Protein AF-A0A229VZN8-F1 (afdb_monomer)

Nearest PDB structures (foldseek):
  3pfi-assembly1_A  TM=5.148E-01  e=1.195E-01  Campylobacter jejuni subsp. jejuni NCTC 11168 = ATCC 700819
  8umv-assembly1_D  TM=4.972E-01  e=9.445E-02  Homo sapiens
  8dqx-assembly1_C  TM=5.172E-01  e=2.285E-01  Saccharomyces cerevisiae
  3glf-assembly2_G  TM=5.726E-01  e=8.353E-01  Escherichia coli K-12
  1jqj-assembly2_D  TM=4.338E-01  e=2.274E+00  Escherichia coli

Solvent-accessible surface area (backbone atoms only — not comparable to full-atom values): 6858 Å² total; per-residue (Å²): 130,93,65,73,41,54,68,65,60,37,43,46,68,52,39,51,68,32,44,79,72,77,39,40,60,33,70,66,24,44,54,52,50,37,66,74,22,69,23,37,70,69,40,46,54,48,54,46,52,33,18,58,76,48,41,89,53,81,52,28,44,42,66,15,41,65,61,13,48,61,54,50,50,47,52,52,68,75,44,76,46,75,83,68,47,83,80,55,60,76,70,55,55,55,51,50,49,52,56,64,75,61,54,103,78,73,57,74,73,55,54,60,56,55,70,72,67,76,121

Organism: NCBI:txid1984871

Foldseek 3Di:
DQDFADLVVLLCLQAVVQVVVVAGADPLLSVVQSVQCRRPSVSSVQLSVLLVVQAPDGNRYNVSSVRSVVVSVVCVVVPPPPPPCVPDDPVVVVLVVLVVVVPDDDDPVVSSVVVVPPD

pLDDT: mean 74.86, std 21.96, range [38.03, 98.38]

Secondary structure (DSSP, 8-state):
---PPPHHHHHHHHHHHHHHTT--B-HHHHHHHHHHHTT-HHHHHHHHHHHHHH--SSSBPHHHHHHHHHHHHHHHHH---HHHHTTS-HHHHHHHHHHHHH-SS--HHHHHHHHTT--

Structure (mmCIF, N/CA/C/O backbone):
data_AF-A0A229VZN8-F1
#
_entry.id   AF-A0A229VZN8-F1
#
loop_
_atom_site.group_PDB
_atom_site.id
_atom_site.type_symbol
_atom_site.label_atom_id
_atom_site.label_alt_id
_atom_site.label_comp_id
_atom_site.label_asym_id
_atom_site.label_entity_id
_atom_site.label_seq_id
_atom_site.pdbx_PDB_ins_code
_atom_site.Cartn_x
_atom_site.Cartn_y
_atom_site.Cartn_z
_atom_site.occupancy
_atom_site.B_iso_or_equiv
_atom_site.auth_seq_id
_atom_site.auth_comp_id
_atom_site.auth_asym_id
_atom_site.auth_atom_id
_atom_site.pdbx_PDB_model_num
ATOM 1 N N . MET A 1 1 ? 17.315 5.906 -12.792 1.00 39.94 1 MET A N 1
ATOM 2 C CA . MET A 1 1 ? 16.453 4.709 -12.844 1.00 39.94 1 MET A CA 1
ATOM 3 C C . MET A 1 1 ? 16.047 4.436 -11.406 1.00 39.94 1 MET A C 1
ATOM 5 O O . MET A 1 1 ? 16.923 4.092 -10.630 1.00 39.94 1 MET A O 1
ATOM 9 N N . ILE A 1 2 ? 14.808 4.732 -10.999 1.00 45.69 2 ILE A N 1
ATOM 10 C CA . ILE A 1 2 ? 14.359 4.335 -9.653 1.00 45.69 2 ILE A CA 1
ATOM 11 C C . ILE A 1 2 ? 13.991 2.857 -9.784 1.00 45.69 2 ILE A C 1
ATOM 13 O O . ILE A 1 2 ? 12.982 2.534 -10.408 1.00 45.69 2 ILE A O 1
ATOM 17 N N . GLY A 1 3 ? 14.915 1.991 -9.367 1.00 59.72 3 GLY A N 1
ATOM 18 C CA . GLY A 1 3 ? 14.763 0.538 -9.396 1.00 59.72 3 GLY A CA 1
ATOM 19 C C . GLY A 1 3 ? 13.840 0.034 -8.287 1.00 59.72 3 GLY A C 1
ATOM 20 O O . GLY A 1 3 ? 13.149 0.819 -7.636 1.00 59.72 3 GLY A O 1
ATOM 21 N N . ARG A 1 4 ? 13.839 -1.287 -8.082 1.00 70.81 4 ARG A N 1
ATOM 22 C CA . ARG A 1 4 ? 13.185 -1.931 -6.938 1.00 70.81 4 ARG A CA 1
ATOM 23 C C . ARG A 1 4 ? 13.677 -1.282 -5.639 1.00 70.81 4 ARG A C 1
ATOM 25 O O . ARG A 1 4 ? 14.882 -1.196 -5.419 1.00 70.81 4 ARG A O 1
ATOM 32 N N . LEU A 1 5 ? 12.738 -0.828 -4.822 1.00 77.25 5 LEU A N 1
ATOM 33 C CA . LEU A 1 5 ? 12.987 -0.311 -3.485 1.00 77.25 5 LEU A CA 1
ATOM 34 C C . LEU A 1 5 ? 13.238 -1.472 -2.515 1.00 77.25 5 LEU A C 1
ATOM 36 O O . LEU A 1 5 ? 12.677 -2.559 -2.684 1.00 77.25 5 LEU A O 1
ATOM 40 N N . ASP A 1 6 ? 14.094 -1.235 -1.526 1.00 86.44 6 ASP A N 1
ATOM 41 C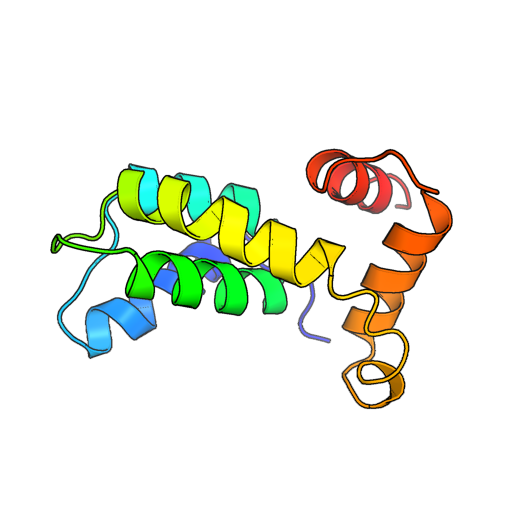 CA . ASP A 1 6 ? 14.207 -2.116 -0.367 1.00 86.44 6 ASP A CA 1
ATOM 42 C C . ASP A 1 6 ? 12.978 -1.975 0.544 1.00 86.44 6 ASP A C 1
ATOM 44 O O . ASP A 1 6 ? 12.159 -1.066 0.390 1.00 86.44 6 ASP A O 1
ATOM 48 N N . ASP A 1 7 ? 12.828 -2.910 1.477 1.00 88.75 7 ASP A N 1
ATOM 49 C CA . ASP A 1 7 ? 11.641 -2.995 2.328 1.00 88.75 7 ASP A CA 1
ATOM 50 C C . ASP A 1 7 ? 11.451 -1.736 3.194 1.00 88.75 7 ASP A C 1
ATOM 52 O O . ASP A 1 7 ? 10.316 -1.348 3.467 1.00 88.75 7 ASP A O 1
ATOM 56 N N . GLU A 1 8 ? 12.540 -1.058 3.570 1.00 91.62 8 GLU A N 1
ATOM 57 C CA . GLU A 1 8 ? 12.505 0.198 4.330 1.00 91.62 8 GLU A CA 1
ATOM 58 C C . GLU A 1 8 ? 11.960 1.351 3.476 1.00 91.62 8 GLU A C 1
ATOM 60 O O . GLU A 1 8 ? 11.021 2.038 3.879 1.00 91.62 8 GLU A O 1
ATOM 65 N N . ALA A 1 9 ? 12.464 1.523 2.252 1.00 89.62 9 ALA A N 1
ATOM 66 C CA . ALA A 1 9 ? 11.970 2.535 1.325 1.00 89.62 9 ALA A CA 1
ATOM 67 C C . ALA A 1 9 ? 10.525 2.261 0.875 1.00 89.62 9 ALA A C 1
ATOM 69 O O . ALA A 1 9 ? 9.760 3.195 0.614 1.00 89.62 9 ALA A O 1
ATOM 70 N N . VAL A 1 10 ? 10.126 0.989 0.798 1.00 90.56 10 VAL A N 1
ATOM 71 C CA . VAL A 1 10 ? 8.732 0.599 0.571 1.00 90.56 10 VAL A CA 1
ATOM 72 C C . VAL A 1 10 ? 7.854 0.998 1.749 1.00 90.56 10 VAL A C 1
ATOM 74 O O . VAL A 1 10 ? 6.817 1.629 1.539 1.00 90.56 10 VAL A O 1
ATOM 77 N N . ALA A 1 11 ? 8.268 0.652 2.970 1.00 93.44 11 ALA A N 1
ATOM 78 C CA . ALA A 1 11 ? 7.555 1.000 4.191 1.00 93.44 11 ALA A CA 1
ATOM 79 C C . ALA A 1 11 ? 7.334 2.515 4.279 1.00 93.44 11 ALA A C 1
ATOM 81 O O . ALA A 1 11 ? 6.207 2.974 4.466 1.00 93.44 11 ALA A O 1
ATOM 82 N N . ASP A 1 12 ? 8.387 3.290 4.028 1.00 94.88 12 ASP A N 1
ATOM 83 C CA . ASP A 1 12 ? 8.343 4.748 3.948 1.00 94.88 12 ASP A CA 1
ATOM 84 C C . ASP A 1 12 ? 7.342 5.254 2.904 1.00 94.88 12 ASP A C 1
ATOM 86 O O . ASP A 1 12 ? 6.610 6.213 3.159 1.00 94.88 12 ASP A O 1
ATOM 90 N N . GLY A 1 13 ? 7.290 4.605 1.739 1.00 92.94 13 GLY A N 1
ATOM 91 C CA . GLY A 1 13 ? 6.368 4.941 0.657 1.00 92.94 13 GLY A CA 1
ATOM 92 C C . GLY A 1 13 ? 4.890 4.826 1.043 1.00 92.94 13 GLY A C 1
ATOM 93 O O . GLY A 1 13 ? 4.063 5.544 0.482 1.00 92.94 13 GLY A O 1
ATOM 94 N N . PHE A 1 14 ? 4.557 3.975 2.015 1.00 95.31 14 PHE A N 1
ATOM 95 C CA . PHE A 1 14 ? 3.215 3.886 2.592 1.00 95.31 14 PHE A CA 1
ATOM 96 C C . PHE A 1 14 ? 3.047 4.804 3.804 1.00 95.31 14 PHE A C 1
ATOM 98 O O . PHE A 1 14 ? 2.062 5.535 3.913 1.00 95.31 14 PHE A O 1
ATOM 105 N N . GLN A 1 15 ? 4.011 4.772 4.720 1.00 94.06 15 GLN A N 1
ATOM 106 C CA . GLN A 1 15 ? 3.859 5.332 6.053 1.00 94.06 15 GLN A CA 1
ATOM 107 C C . GLN A 1 15 ? 3.960 6.863 6.068 1.00 94.06 15 GLN A C 1
ATOM 109 O O . GLN A 1 15 ? 3.176 7.517 6.756 1.00 94.06 15 GLN A O 1
ATOM 114 N N . LYS A 1 16 ? 4.872 7.455 5.284 1.00 94.94 16 LYS A N 1
ATOM 115 C CA . LYS A 1 16 ? 5.050 8.917 5.206 1.00 94.94 16 LYS A CA 1
ATOM 116 C C . LYS A 1 16 ? 3.778 9.652 4.759 1.00 94.94 16 LYS A C 1
ATOM 118 O O . LYS A 1 16 ? 3.322 10.506 5.5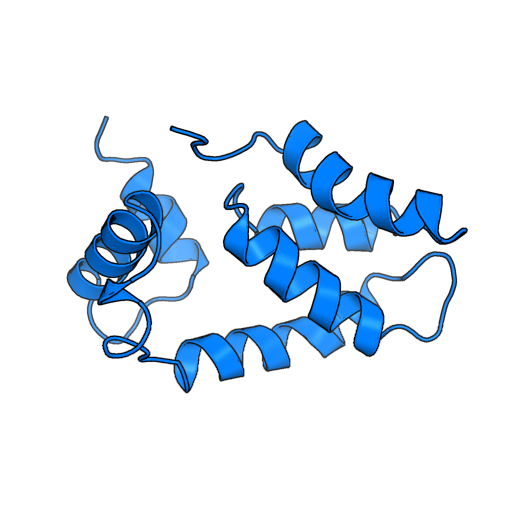19 1.00 94.94 16 LYS A O 1
ATOM 123 N N . PRO A 1 17 ? 3.147 9.318 3.613 1.00 93.12 17 PRO A N 1
ATOM 124 C CA . PRO A 1 17 ? 1.930 10.013 3.193 1.00 93.12 17 PRO A CA 1
ATOM 125 C C . PRO A 1 17 ? 0.750 9.776 4.146 1.00 93.12 17 PRO A C 1
ATOM 127 O O . PRO A 1 17 ? -0.076 10.667 4.324 1.00 93.12 17 PRO A O 1
ATOM 130 N N . ALA A 1 18 ? 0.665 8.610 4.798 1.00 93.38 18 ALA A N 1
ATOM 131 C CA . ALA A 1 18 ? -0.351 8.377 5.824 1.00 93.38 18 ALA A CA 1
ATOM 132 C C . ALA A 1 18 ? -0.134 9.284 7.047 1.00 93.38 18 ALA A C 1
ATOM 134 O O . ALA A 1 18 ? -1.078 9.923 7.514 1.00 93.38 18 ALA A O 1
ATOM 135 N N . HIS A 1 19 ? 1.107 9.401 7.526 1.00 95.69 19 HIS A N 1
ATOM 136 C CA . HIS A 1 19 ? 1.455 10.254 8.663 1.00 95.69 19 HIS A CA 1
ATOM 137 C C . HIS A 1 19 ? 1.229 11.742 8.398 1.00 95.69 19 HIS A C 1
ATOM 139 O O . HIS A 1 19 ? 0.727 12.434 9.283 1.00 95.69 19 HIS A O 1
ATOM 145 N N . GLU A 1 20 ? 1.518 12.229 7.190 1.00 95.69 20 GLU A N 1
ATOM 146 C CA . GLU A 1 20 ? 1.211 13.609 6.779 1.00 95.69 20 GLU A CA 1
ATOM 147 C C . GLU A 1 20 ? -0.287 13.941 6.892 1.00 95.69 20 GLU A C 1
ATOM 149 O O . GLU A 1 20 ? -0.657 15.098 7.091 1.00 95.69 20 GLU A O 1
ATOM 154 N N . LEU A 1 21 ? -1.150 12.924 6.827 1.00 93.31 21 LEU A N 1
ATOM 155 C CA . LEU A 1 21 ? -2.601 13.040 6.974 1.00 93.31 21 LEU A CA 1
ATOM 156 C C . LEU A 1 21 ? -3.108 12.685 8.384 1.00 93.31 21 LEU A C 1
ATOM 158 O O . LEU A 1 21 ? -4.317 12.670 8.607 1.00 93.31 21 LEU A O 1
ATOM 162 N N . GLY A 1 22 ? -2.218 12.401 9.341 1.00 96.00 22 GLY A N 1
ATOM 163 C CA . GLY A 1 22 ? -2.581 12.002 10.707 1.00 96.00 22 GLY A CA 1
ATOM 164 C C . GLY A 1 22 ? -3.015 10.537 10.851 1.00 96.00 22 GLY A C 1
ATOM 165 O O . GLY A 1 22 ? -3.639 10.169 11.848 1.00 96.00 22 GLY A O 1
ATOM 166 N N . TYR A 1 23 ? -2.694 9.699 9.869 1.00 96.88 23 TYR A N 1
ATOM 167 C CA . TYR A 1 23 ? -2.944 8.259 9.882 1.00 96.88 23 TYR A CA 1
ATOM 168 C C . TYR A 1 23 ? -1.641 7.480 10.065 1.00 96.88 23 TYR A C 1
ATOM 170 O O . TYR A 1 23 ? -0.538 8.022 9.993 1.00 96.88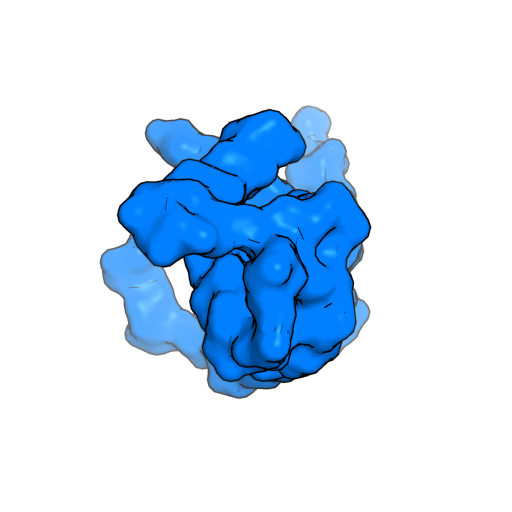 23 TYR A O 1
ATOM 178 N N . ALA A 1 24 ? -1.770 6.185 10.311 1.00 96.81 24 ALA A N 1
ATOM 179 C CA . ALA A 1 24 ? -0.667 5.236 10.331 1.00 96.81 24 ALA A CA 1
ATOM 180 C C . ALA A 1 24 ? -1.148 3.902 9.759 1.00 96.81 24 ALA A C 1
ATOM 182 O O . ALA A 1 24 ? -2.332 3.594 9.881 1.00 96.81 24 ALA A O 1
ATOM 183 N N . PHE A 1 25 ? -0.257 3.090 9.193 1.00 97.06 25 PHE A N 1
ATOM 184 C CA . PHE A 1 25 ? -0.507 1.653 9.068 1.00 97.06 25 PHE A CA 1
ATOM 185 C C . PHE A 1 25 ? -0.047 0.956 10.345 1.00 97.06 25 PHE A C 1
ATOM 187 O O . PHE A 1 25 ? 0.937 1.378 10.961 1.00 97.06 25 PHE A O 1
ATOM 194 N N . ASP A 1 26 ? -0.763 -0.088 10.760 1.00 96.81 26 ASP A N 1
ATOM 195 C CA . ASP A 1 26 ? -0.209 -1.001 11.755 1.00 96.81 26 ASP A CA 1
ATOM 196 C C . ASP A 1 26 ? 0.914 -1.858 11.147 1.00 96.81 26 ASP A C 1
ATOM 198 O O . ASP A 1 26 ? 1.133 -1.894 9.931 1.00 96.81 26 ASP A O 1
ATOM 202 N N . GLN A 1 27 ? 1.658 -2.542 12.016 1.00 96.62 27 GLN A N 1
ATOM 203 C CA . GLN A 1 27 ? 2.824 -3.309 11.596 1.00 96.62 27 GLN A CA 1
ATOM 204 C C . GLN A 1 27 ? 2.458 -4.468 10.655 1.00 96.62 27 GLN A C 1
ATOM 206 O O . GLN A 1 27 ? 3.219 -4.767 9.736 1.00 96.62 27 GLN A O 1
ATOM 211 N N . GLU A 1 28 ? 1.308 -5.113 10.862 1.00 97.81 28 GLU A N 1
ATOM 212 C CA . GLU A 1 28 ? 0.878 -6.262 10.059 1.00 97.81 28 GLU A CA 1
ATOM 213 C C . GLU A 1 28 ? 0.440 -5.819 8.654 1.00 97.81 28 GLU A C 1
ATOM 215 O O . GLU A 1 28 ? 0.828 -6.427 7.653 1.00 97.81 28 GLU A O 1
ATOM 220 N N . ALA A 1 29 ? -0.297 -4.711 8.562 1.00 97.69 29 ALA A N 1
ATOM 221 C CA . ALA A 1 29 ? -0.667 -4.061 7.317 1.00 97.69 29 ALA A CA 1
ATOM 222 C C . ALA A 1 29 ? 0.573 -3.638 6.530 1.00 97.69 29 ALA A C 1
ATOM 224 O O . ALA A 1 29 ? 0.673 -3.934 5.339 1.00 97.69 29 ALA A O 1
ATOM 225 N N . LEU A 1 30 ? 1.533 -2.992 7.196 1.00 97.06 30 LEU A N 1
ATOM 226 C CA . LEU A 1 30 ? 2.758 -2.517 6.563 1.00 97.06 30 LEU A CA 1
ATOM 227 C C . LEU A 1 30 ? 3.598 -3.679 6.020 1.00 97.06 30 LEU A C 1
ATOM 229 O O . LEU A 1 30 ? 3.994 -3.653 4.856 1.00 97.06 30 LEU A O 1
ATOM 233 N N . SER A 1 31 ? 3.794 -4.738 6.811 1.00 96.44 31 SER A N 1
ATOM 234 C CA . SER A 1 31 ? 4.480 -5.955 6.361 1.00 96.44 31 SER A CA 1
ATOM 235 C C . SER A 1 31 ? 3.790 -6.585 5.150 1.00 96.44 31 SER A C 1
ATOM 237 O O . SER A 1 31 ? 4.452 -6.913 4.164 1.00 96.44 31 SER A O 1
ATOM 239 N N . ARG A 1 32 ? 2.455 -6.681 5.161 1.00 97.12 32 ARG A N 1
ATOM 240 C CA . ARG A 1 32 ? 1.706 -7.231 4.026 1.00 97.12 32 ARG A CA 1
ATOM 241 C C . ARG A 1 32 ? 1.829 -6.369 2.767 1.00 97.12 32 ARG A C 1
ATOM 243 O O . ARG A 1 32 ? 1.955 -6.895 1.662 1.00 97.12 32 ARG A O 1
ATOM 250 N N . LEU A 1 33 ? 1.794 -5.049 2.918 1.00 95.44 33 LEU A N 1
ATOM 251 C CA . LEU A 1 33 ? 1.952 -4.098 1.819 1.00 95.44 33 LEU A CA 1
ATOM 252 C C . LEU A 1 33 ? 3.354 -4.156 1.199 1.00 95.44 33 LEU A C 1
ATOM 254 O O . LEU A 1 33 ? 3.485 -4.074 -0.027 1.00 95.44 33 LEU A O 1
ATOM 258 N N . ILE A 1 34 ? 4.391 -4.368 2.015 1.00 92.69 34 ILE A N 1
ATOM 259 C CA . ILE A 1 34 ? 5.759 -4.587 1.536 1.00 92.69 34 ILE A CA 1
ATOM 260 C C . ILE A 1 34 ? 5.815 -5.820 0.630 1.00 92.69 34 ILE A C 1
ATOM 262 O O . ILE A 1 34 ? 6.226 -5.708 -0.528 1.00 92.69 34 ILE A O 1
ATOM 266 N N . GLU A 1 35 ? 5.304 -6.960 1.103 1.00 88.94 35 GLU A N 1
ATOM 267 C CA . GLU A 1 35 ? 5.250 -8.205 0.326 1.00 88.94 35 GLU A CA 1
ATOM 268 C C . GLU A 1 35 ? 4.502 -8.038 -1.003 1.00 88.94 35 GLU A C 1
ATOM 270 O O . GLU A 1 35 ? 4.979 -8.470 -2.054 1.00 88.94 35 GLU A O 1
ATOM 275 N N . LEU A 1 36 ? 3.323 -7.409 -0.961 1.00 85.69 36 LEU A N 1
ATOM 276 C CA . LEU A 1 36 ? 2.472 -7.207 -2.134 1.00 85.69 36 LEU A CA 1
ATOM 277 C C . LEU A 1 36 ? 3.108 -6.274 -3.163 1.00 85.69 36 LEU A C 1
ATOM 279 O O . LEU A 1 36 ? 2.918 -6.460 -4.367 1.00 85.69 36 LEU A O 1
ATOM 283 N N . SER A 1 37 ? 3.861 -5.277 -2.698 1.00 84.44 37 SER A N 1
ATOM 284 C CA . SER A 1 37 ? 4.509 -4.311 -3.578 1.00 84.44 37 SER A CA 1
ATOM 285 C C . SER A 1 37 ? 5.793 -4.830 -4.223 1.00 84.44 37 SER A C 1
ATOM 287 O O . SER A 1 37 ? 6.161 -4.361 -5.303 1.00 84.44 37 SER A O 1
ATOM 289 N N . ASN A 1 38 ? 6.480 -5.778 -3.575 1.00 80.31 38 ASN A N 1
ATOM 290 C CA . ASN A 1 38 ? 7.759 -6.348 -4.007 1.00 80.31 38 ASN A CA 1
ATOM 291 C C . ASN A 1 38 ? 8.803 -5.278 -4.411 1.00 80.31 38 ASN A C 1
ATOM 293 O O . ASN A 1 38 ? 9.625 -5.495 -5.304 1.00 80.31 38 ASN A O 1
ATOM 297 N N . GLY A 1 39 ? 8.736 -4.096 -3.788 1.00 75.19 39 GLY A N 1
ATOM 298 C CA . GLY A 1 39 ? 9.637 -2.977 -4.060 1.00 75.19 39 GLY A CA 1
ATOM 299 C C . GLY A 1 39 ? 9.308 -2.129 -5.290 1.00 75.19 39 GLY A C 1
ATOM 300 O O . GLY A 1 39 ? 10.075 -1.224 -5.610 1.00 75.19 39 GLY A O 1
ATOM 301 N N . TYR A 1 40 ? 8.205 -2.366 -6.004 1.00 75.94 40 TYR A N 1
ATOM 302 C CA . TYR A 1 40 ? 7.871 -1.569 -7.189 1.00 75.94 40 TYR A CA 1
ATOM 303 C C . TYR A 1 40 ? 7.009 -0.350 -6.831 1.00 75.94 40 TYR A C 1
ATOM 305 O O . TYR A 1 40 ? 5.879 -0.528 -6.368 1.00 75.94 40 TYR A O 1
ATOM 313 N N . PRO A 1 41 ? 7.450 0.889 -7.142 1.00 79.56 41 PRO A N 1
ATOM 314 C CA . PRO A 1 41 ? 6.708 2.110 -6.804 1.00 79.56 41 PRO A CA 1
ATOM 315 C C . PRO A 1 41 ? 5.256 2.137 -7.293 1.00 79.56 41 PRO A C 1
ATOM 317 O O . PRO A 1 41 ? 4.378 2.673 -6.623 1.00 79.56 41 PRO A O 1
ATOM 320 N N . TYR A 1 42 ? 4.987 1.523 -8.446 1.00 77.75 42 TYR A N 1
ATOM 321 C CA . TYR A 1 42 ? 3.632 1.398 -8.976 1.00 77.75 42 TYR A CA 1
ATOM 322 C C . TYR A 1 42 ? 2.709 0.595 -8.043 1.00 77.75 42 TYR A C 1
ATOM 324 O O . TYR A 1 42 ? 1.588 1.023 -7.770 1.00 77.75 42 TYR A O 1
ATOM 332 N N . PHE A 1 43 ? 3.183 -0.531 -7.503 1.00 83.25 43 PHE A N 1
ATOM 333 C CA . PHE A 1 43 ? 2.391 -1.331 -6.572 1.00 83.25 43 PHE A CA 1
ATOM 334 C C . PHE A 1 43 ? 2.232 -0.665 -5.215 1.00 83.25 43 PHE A C 1
ATOM 336 O O . PHE A 1 43 ? 1.165 -0.783 -4.621 1.00 83.25 43 PHE A O 1
ATOM 343 N N . ILE A 1 44 ? 3.233 0.090 -4.762 1.00 87.12 44 ILE A N 1
ATOM 344 C CA . ILE A 1 44 ? 3.111 0.902 -3.546 1.00 87.12 44 ILE A CA 1
ATOM 345 C C . ILE A 1 44 ? 1.923 1.860 -3.677 1.00 87.12 44 ILE A C 1
ATOM 347 O O . ILE A 1 44 ? 1.045 1.898 -2.819 1.00 87.12 44 ILE A O 1
ATOM 351 N N . GLN A 1 45 ? 1.822 2.569 -4.802 1.00 85.75 45 GLN A N 1
ATOM 352 C CA . GLN A 1 45 ? 0.705 3.484 -5.041 1.00 85.75 45 GLN A CA 1
ATOM 353 C C . GLN A 1 45 ? -0.642 2.755 -5.146 1.00 85.75 45 GLN A C 1
ATOM 355 O O . GLN A 1 45 ? -1.620 3.182 -4.529 1.00 85.75 45 GLN A O 1
ATOM 360 N N . ALA A 1 46 ? -0.703 1.661 -5.910 1.00 88.19 46 ALA A N 1
ATOM 361 C CA . ALA A 1 46 ? -1.945 0.926 -6.143 1.00 88.19 46 ALA A CA 1
ATOM 362 C C . ALA A 1 46 ? -2.489 0.288 -4.854 1.00 88.19 46 ALA A C 1
ATOM 364 O O . ALA A 1 46 ? -3.630 0.549 -4.465 1.00 88.19 46 ALA A O 1
ATOM 365 N N . TYR A 1 47 ? -1.659 -0.488 -4.149 1.00 94.31 47 TYR A N 1
ATOM 366 C CA . TYR A 1 47 ? -2.060 -1.125 -2.896 1.00 94.31 47 TYR A CA 1
ATOM 367 C C . TYR A 1 47 ? -2.282 -0.112 -1.775 1.00 94.31 47 TYR A C 1
ATOM 369 O O . TYR A 1 47 ? -3.213 -0.295 -0.993 1.00 94.31 47 TYR A O 1
ATOM 377 N N . GLY A 1 48 ? -1.511 0.978 -1.720 1.00 95.31 48 GLY A N 1
ATOM 378 C CA . GLY A 1 48 ? -1.697 2.031 -0.720 1.00 95.31 48 GLY A CA 1
ATOM 379 C C . GLY A 1 48 ? -3.065 2.694 -0.858 1.00 95.31 48 GLY A C 1
ATOM 380 O O . GLY A 1 48 ? -3.823 2.765 0.108 1.00 95.31 48 GLY A O 1
ATOM 381 N N . LYS A 1 49 ? -3.437 3.086 -2.083 1.00 94.25 49 LYS A N 1
ATOM 382 C CA . LYS A 1 49 ? -4.750 3.675 -2.382 1.00 94.25 49 LYS A CA 1
ATOM 383 C C . LYS A 1 49 ? -5.900 2.708 -2.097 1.00 94.25 49 LYS A C 1
ATOM 385 O O . LYS A 1 49 ? -6.887 3.102 -1.482 1.00 94.25 49 LYS A O 1
ATOM 390 N N . ALA A 1 50 ? -5.799 1.461 -2.557 1.00 96.06 50 ALA A N 1
ATOM 391 C CA . ALA A 1 50 ? -6.856 0.472 -2.354 1.00 96.06 50 ALA A CA 1
ATOM 392 C C . ALA A 1 50 ? -7.063 0.161 -0.865 1.00 96.06 50 ALA A C 1
ATOM 394 O O . ALA A 1 50 ? -8.200 0.096 -0.404 1.00 96.06 50 ALA A O 1
ATOM 395 N N . THR A 1 51 ? -5.969 0.045 -0.110 1.00 97.81 51 THR A N 1
ATOM 396 C CA . THR A 1 51 ? -6.003 -0.171 1.340 1.00 97.81 51 THR A CA 1
ATOM 397 C C . THR A 1 51 ? -6.608 1.025 2.065 1.00 97.81 51 THR A C 1
ATOM 399 O O . THR A 1 51 ? -7.499 0.844 2.889 1.00 97.81 51 THR A O 1
ATOM 402 N N . TRP A 1 52 ? -6.186 2.247 1.729 1.00 96.38 52 TRP A N 1
ATOM 403 C CA . TRP A 1 52 ? -6.754 3.475 2.289 1.00 96.38 52 TRP A CA 1
ATOM 404 C C . TRP A 1 52 ? -8.270 3.543 2.081 1.00 96.38 52 TRP A C 1
ATOM 406 O O . TRP A 1 52 ? -9.025 3.733 3.031 1.00 96.38 52 TRP A O 1
ATOM 416 N N . ASN A 1 53 ? -8.729 3.308 0.851 1.00 96.44 53 ASN A N 1
ATOM 417 C CA . ASN A 1 53 ? -10.152 3.333 0.508 1.00 96.44 53 ASN A CA 1
ATOM 418 C C . ASN A 1 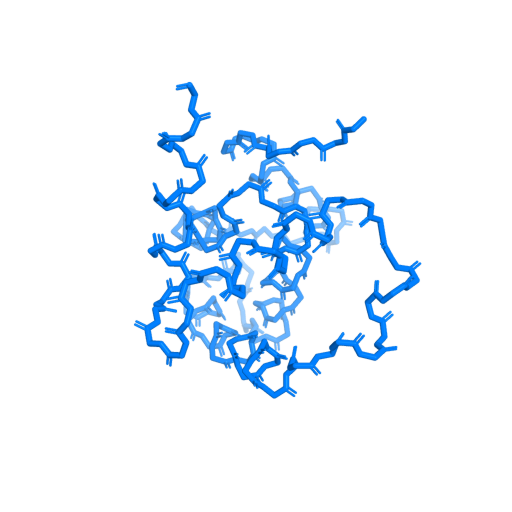53 ? -10.971 2.254 1.228 1.00 96.44 53 ASN A C 1
ATOM 420 O O . ASN A 1 53 ? -12.173 2.421 1.412 1.00 96.44 53 ASN A O 1
ATOM 424 N N . ALA A 1 54 ? -10.336 1.141 1.593 1.00 97.00 54 ALA A N 1
ATOM 425 C CA . ALA A 1 54 ? -10.967 0.037 2.299 1.00 97.00 54 ALA A CA 1
ATOM 426 C C . ALA A 1 54 ? -10.844 0.148 3.826 1.00 97.00 54 ALA A C 1
ATOM 428 O O . ALA A 1 54 ? -11.363 -0.726 4.524 1.00 97.00 54 ALA A O 1
ATOM 429 N N . SER A 1 55 ? -10.138 1.156 4.342 1.00 96.88 55 SER A N 1
ATOM 430 C CA . SER A 1 55 ? -9.884 1.322 5.771 1.00 96.88 55 SER A CA 1
ATOM 431 C C . SER A 1 55 ? -11.097 1.878 6.518 1.00 96.88 55 SER A C 1
ATOM 433 O O . SER A 1 55 ? -11.828 2.731 6.023 1.00 96.88 55 SER A O 1
ATOM 435 N N . ASP A 1 56 ? -11.303 1.370 7.728 1.00 95.62 56 ASP A N 1
ATOM 436 C CA . ASP A 1 56 ? -12.327 1.790 8.690 1.00 95.62 56 ASP A CA 1
ATOM 437 C C . ASP A 1 56 ? -11.725 2.080 10.076 1.00 95.62 56 ASP A C 1
ATOM 439 O O . ASP A 1 56 ? -12.445 2.345 11.039 1.00 95.62 56 ASP A O 1
ATOM 443 N N . SER A 1 57 ? -10.394 2.055 10.176 1.00 95.81 57 SER A N 1
ATOM 444 C CA . SER A 1 57 ? -9.639 2.217 11.412 1.00 95.81 57 SER A CA 1
ATOM 445 C C . SER A 1 57 ? -8.423 3.123 11.218 1.00 95.81 57 SER A C 1
ATOM 447 O O . SER A 1 57 ? -7.879 3.252 10.120 1.00 95.81 57 SER A O 1
ATOM 449 N N . ASN A 1 58 ? -7.972 3.727 12.318 1.00 94.94 58 ASN A N 1
ATOM 450 C CA . ASN A 1 58 ? -6.672 4.381 12.429 1.00 94.94 58 ASN A CA 1
ATOM 451 C C . ASN A 1 58 ? -6.013 3.908 13.744 1.00 94.94 58 ASN A C 1
ATOM 453 O O . ASN A 1 58 ? -6.565 4.207 14.806 1.00 94.94 58 ASN A O 1
ATOM 457 N N . PRO A 1 59 ? -4.888 3.168 13.717 1.00 97.38 59 PRO A N 1
ATOM 458 C CA . PRO A 1 59 ? -4.118 2.766 12.535 1.00 97.38 59 PRO A CA 1
ATOM 459 C C . PRO A 1 59 ? -4.901 1.900 11.536 1.00 97.38 59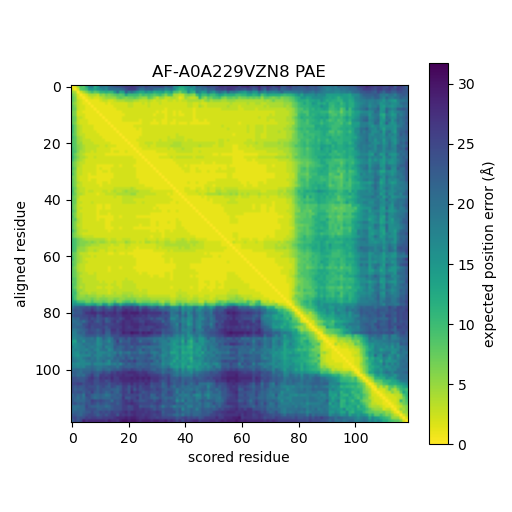 PRO A C 1
ATOM 461 O O . PRO A 1 59 ? -5.831 1.181 11.907 1.00 97.38 59 PRO A O 1
ATOM 464 N N . ILE A 1 60 ? -4.536 1.998 10.260 1.00 98.25 60 ILE A N 1
ATOM 465 C CA . ILE A 1 60 ? -5.080 1.202 9.161 1.00 98.25 60 ILE A CA 1
ATOM 466 C C . ILE A 1 60 ? -4.593 -0.235 9.335 1.00 98.25 60 ILE A C 1
ATOM 468 O O . ILE A 1 60 ? -3.388 -0.493 9.290 1.00 98.25 60 ILE A O 1
ATOM 472 N N . ALA A 1 61 ? -5.543 -1.148 9.536 1.00 98.12 61 ALA A N 1
ATOM 473 C CA . ALA A 1 61 ? -5.256 -2.534 9.867 1.00 98.12 61 ALA A CA 1
ATOM 474 C C . ALA A 1 61 ? -5.073 -3.438 8.643 1.00 98.12 61 ALA A C 1
ATOM 476 O O . ALA A 1 61 ? -5.525 -3.128 7.534 1.00 98.12 61 ALA A O 1
ATOM 477 N N . VAL A 1 62 ? -4.475 -4.613 8.857 1.00 98.25 62 VAL A N 1
ATOM 478 C CA . VAL A 1 62 ? -4.254 -5.621 7.803 1.00 98.25 62 VAL A CA 1
ATOM 479 C C . VAL A 1 62 ? -5.545 -6.014 7.074 1.00 98.25 62 VAL A C 1
ATOM 481 O O . VAL A 1 62 ? -5.523 -6.336 5.887 1.00 98.25 62 VAL A O 1
ATOM 484 N N . ASP A 1 63 ? -6.697 -5.956 7.742 1.00 98.38 63 ASP A N 1
ATOM 485 C CA . ASP A 1 63 ? -7.976 -6.301 7.125 1.00 98.38 63 ASP A CA 1
ATOM 486 C C . ASP A 1 63 ? -8.370 -5.318 6.016 1.00 98.38 63 ASP A C 1
ATOM 488 O O . ASP A 1 63 ? -8.960 -5.733 5.018 1.00 98.38 63 ASP A O 1
ATOM 492 N N . ALA A 1 64 ? -7.966 -4.047 6.113 1.00 98.25 64 ALA A N 1
ATOM 493 C CA . ALA A 1 64 ? -8.106 -3.095 5.015 1.00 98.25 64 ALA A CA 1
ATOM 494 C C . ALA A 1 64 ? -7.241 -3.503 3.809 1.00 98.25 64 ALA A C 1
ATOM 496 O O . ALA A 1 64 ? -7.695 -3.412 2.668 1.00 98.25 64 ALA A O 1
ATOM 497 N N . VAL A 1 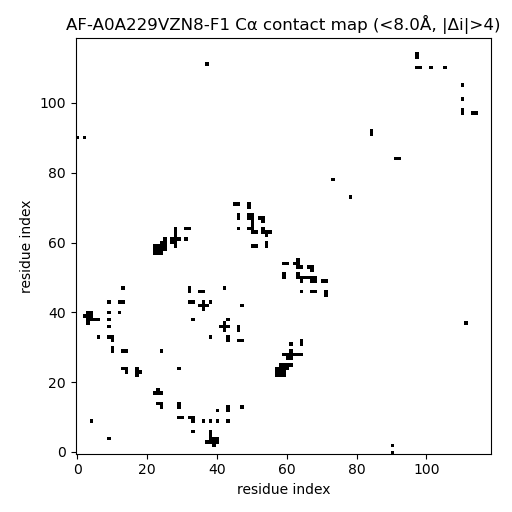65 ? -6.035 -4.035 4.051 1.00 98.00 65 VAL A N 1
ATOM 498 C CA . VAL A 1 65 ? -5.146 -4.548 2.990 1.00 98.00 65 VAL A CA 1
ATOM 499 C C . VAL A 1 65 ? -5.787 -5.752 2.305 1.00 98.00 65 VAL A C 1
ATOM 501 O O . VAL A 1 65 ? -5.860 -5.800 1.078 1.00 98.00 65 VAL A O 1
ATOM 504 N N . LYS A 1 66 ? -6.333 -6.696 3.084 1.00 97.56 66 LYS A N 1
ATOM 505 C CA . LYS A 1 66 ? -7.036 -7.883 2.564 1.00 97.56 66 LYS A CA 1
ATOM 506 C C . LYS A 1 66 ? -8.266 -7.509 1.733 1.00 97.56 66 LYS A C 1
ATOM 508 O O . LYS A 1 66 ? -8.545 -8.170 0.738 1.00 97.56 66 LYS A O 1
ATOM 513 N N . ARG A 1 67 ? -8.995 -6.454 2.117 1.00 98.06 67 ARG A N 1
ATOM 514 C CA . ARG A 1 67 ? -10.137 -5.925 1.348 1.00 98.06 67 ARG A CA 1
ATOM 515 C C . ARG A 1 67 ? -9.702 -5.197 0.071 1.00 98.06 67 ARG A C 1
ATOM 517 O O . ARG A 1 67 ? -10.389 -5.302 -0.942 1.00 98.06 67 ARG A O 1
ATOM 524 N N . GLY A 1 68 ? -8.581 -4.477 0.108 1.00 96.06 68 GLY A N 1
ATOM 525 C CA . GLY A 1 68 ? -8.044 -3.735 -1.036 1.00 96.06 68 GLY A CA 1
ATOM 526 C C . GLY A 1 68 ? -7.332 -4.612 -2.073 1.00 96.06 68 GLY A C 1
ATOM 527 O O . GLY A 1 68 ? -7.385 -4.316 -3.265 1.00 96.06 68 GLY A O 1
ATOM 528 N N . GLU A 1 69 ? -6.697 -5.709 -1.654 1.00 93.25 69 GLU A N 1
ATOM 529 C CA . GLU A 1 69 ? -5.913 -6.588 -2.533 1.00 93.25 69 GLU A CA 1
ATOM 530 C C . GLU A 1 69 ? -6.712 -7.111 -3.750 1.00 93.25 69 GLU A C 1
ATOM 532 O O . GLU A 1 69 ? -6.211 -6.981 -4.870 1.00 93.25 69 GLU A O 1
ATOM 537 N N . PRO A 1 70 ? -7.951 -7.629 -3.609 1.00 91.38 70 PRO A N 1
ATOM 538 C CA . PRO A 1 70 ? -8.764 -8.052 -4.749 1.00 91.38 70 PRO A CA 1
ATOM 539 C C . PRO A 1 70 ? -9.074 -6.928 -5.741 1.00 91.38 70 PRO A C 1
ATOM 541 O O . PRO A 1 70 ? -9.190 -7.201 -6.932 1.00 91.38 70 PRO A O 1
ATOM 544 N N . VAL A 1 71 ? -9.185 -5.676 -5.279 1.00 89.50 71 VAL A N 1
ATOM 545 C CA . VAL A 1 71 ? -9.431 -4.514 -6.150 1.00 89.50 71 VAL A CA 1
ATOM 546 C C . VAL A 1 71 ? -8.222 -4.272 -7.042 1.00 89.50 71 VAL A C 1
ATOM 548 O O . VAL A 1 71 ? -8.368 -4.181 -8.255 1.00 89.50 71 VAL A O 1
ATOM 551 N N . VAL A 1 72 ? -7.021 -4.249 -6.457 1.00 86.12 72 VAL A N 1
ATOM 552 C CA . VAL A 1 72 ? -5.777 -4.084 -7.223 1.00 86.12 72 VAL A CA 1
ATOM 553 C C . VAL A 1 72 ? -5.572 -5.261 -8.170 1.00 86.12 72 VAL A C 1
ATOM 555 O O . VAL A 1 72 ? -5.251 -5.051 -9.333 1.00 86.12 72 VAL A O 1
ATOM 558 N N . ARG A 1 73 ? -5.804 -6.500 -7.719 1.00 83.44 73 ARG A N 1
ATOM 559 C CA . ARG A 1 73 ? -5.717 -7.686 -8.588 1.00 83.44 73 ARG A CA 1
ATOM 560 C C . ARG A 1 73 ? -6.685 -7.594 -9.762 1.00 83.44 73 ARG A C 1
ATOM 562 O O . ARG A 1 73 ? -6.256 -7.758 -10.893 1.00 83.44 73 ARG A O 1
ATOM 569 N N . ALA A 1 74 ? -7.942 -7.236 -9.517 1.00 81.00 74 ALA A N 1
ATOM 570 C CA . ALA A 1 74 ? -8.919 -7.044 -10.579 1.00 81.00 74 ALA A CA 1
ATOM 571 C C . ALA A 1 74 ? -8.528 -5.901 -11.528 1.00 81.00 74 ALA A C 1
ATOM 573 O O . ALA A 1 74 ? -8.719 -6.035 -12.728 1.00 81.00 74 ALA A O 1
ATOM 574 N N . GLU A 1 75 ? -7.956 -4.799 -11.035 1.00 74.50 75 GLU A N 1
ATOM 575 C CA . GLU A 1 75 ? -7.433 -3.722 -11.885 1.00 74.50 75 GLU A CA 1
ATOM 576 C C . GLU A 1 75 ? -6.247 -4.178 -12.744 1.00 74.50 75 GLU A C 1
ATOM 578 O O . GLU A 1 75 ? -6.126 -3.731 -13.882 1.00 74.50 75 GLU A O 1
ATOM 583 N N . LEU A 1 76 ? -5.397 -5.073 -12.237 1.00 70.19 76 LEU A N 1
ATOM 584 C CA . LEU A 1 76 ? -4.298 -5.677 -12.996 1.00 70.19 76 LEU A CA 1
ATOM 585 C C . LEU A 1 76 ? -4.810 -6.699 -14.021 1.00 70.19 76 LEU A C 1
ATOM 587 O O . LEU A 1 76 ? -4.336 -6.709 -15.155 1.00 70.19 76 LEU A O 1
ATOM 591 N N . ASP A 1 77 ? -5.805 -7.505 -13.647 1.00 65.62 77 ASP A N 1
ATOM 592 C CA . ASP A 1 77 ? -6.386 -8.566 -14.477 1.00 65.62 77 ASP A CA 1
ATOM 593 C C . ASP A 1 77 ? -7.290 -7.993 -15.585 1.00 65.62 77 ASP A C 1
ATOM 595 O O . ASP A 1 77 ? -7.218 -8.406 -16.741 1.00 65.62 77 ASP A O 1
ATOM 599 N N . GLN A 1 78 ? -8.113 -6.989 -15.262 1.00 59.56 78 GLN A N 1
ATOM 600 C CA . GLN A 1 78 ? -8.872 -6.196 -16.242 1.00 59.56 78 GLN A CA 1
ATOM 601 C C . GLN A 1 78 ? -7.947 -5.245 -17.016 1.00 59.56 78 GLN A C 1
ATOM 603 O O . GLN A 1 78 ? -8.263 -4.810 -18.126 1.00 59.56 78 GLN A O 1
ATOM 608 N N . GLY A 1 79 ? -6.791 -4.928 -16.431 1.00 48.06 79 GLY A N 1
ATOM 609 C CA . GLY A 1 79 ? -5.760 -4.038 -16.936 1.00 48.06 79 GLY A CA 1
ATOM 610 C C . GLY A 1 79 ? -4.648 -4.739 -17.701 1.00 48.06 79 GLY A C 1
ATOM 611 O O . GLY A 1 79 ? -3.477 -4.392 -17.540 1.00 48.06 79 GLY A O 1
ATOM 612 N N . LEU A 1 80 ? -5.018 -5.547 -18.695 1.00 45.88 80 LEU A N 1
ATOM 613 C CA . LEU A 1 80 ? -4.306 -5.595 -19.979 1.00 45.88 80 LEU A CA 1
ATOM 614 C C . LEU A 1 80 ? -4.334 -4.196 -20.650 1.00 45.88 80 LEU A C 1
ATOM 616 O O . LEU A 1 80 ? -4.763 -4.012 -21.786 1.00 45.88 80 LEU A O 1
ATOM 620 N N . TYR A 1 81 ? -3.840 -3.161 -19.967 1.00 49.25 81 TYR A N 1
ATOM 621 C CA . TYR A 1 81 ? -3.608 -1.828 -20.514 1.00 49.25 81 TYR A CA 1
ATOM 622 C C . TYR A 1 81 ? -2.280 -1.799 -21.281 1.00 49.25 81 TYR A C 1
ATOM 624 O O . TYR A 1 81 ? -1.442 -0.916 -21.098 1.00 49.25 81 TYR A O 1
ATOM 632 N N . VAL A 1 82 ? -2.144 -2.713 -22.247 1.00 47.72 82 VAL A N 1
ATOM 633 C CA . VAL A 1 82 ? -1.180 -2.617 -23.357 1.00 47.72 82 VAL A CA 1
ATOM 634 C C . VAL A 1 82 ? -1.323 -1.257 -24.069 1.00 47.72 82 VAL A C 1
ATOM 636 O O . VAL A 1 82 ? -0.350 -0.701 -24.572 1.00 47.72 82 VAL A O 1
ATOM 639 N N . SER A 1 83 ? -2.522 -0.661 -24.052 1.00 38.03 83 SER A N 1
ATOM 640 C CA . SER A 1 83 ? -2.859 0.558 -24.798 1.00 38.03 83 SER A CA 1
ATOM 641 C C . SER A 1 83 ? -2.584 1.888 -24.076 1.00 38.03 83 SER A C 1
ATOM 643 O O . SER A 1 83 ? -2.356 2.898 -24.744 1.00 38.03 83 SER A O 1
ATOM 645 N N . ARG A 1 84 ? -2.568 1.941 -22.732 1.00 44.03 84 ARG A N 1
ATOM 646 C CA . ARG A 1 84 ? -2.220 3.175 -21.982 1.00 44.03 84 ARG A CA 1
ATOM 647 C C . ARG A 1 84 ? -0.759 3.211 -21.532 1.00 44.03 84 ARG A C 1
ATOM 649 O O . ARG A 1 84 ? -0.205 4.296 -21.364 1.00 44.03 84 ARG A O 1
ATOM 656 N N . TRP A 1 85 ? -0.115 2.052 -21.421 1.00 44.19 85 TRP A N 1
ATOM 657 C CA . TRP A 1 85 ? 1.242 1.926 -20.894 1.00 44.19 85 TRP A CA 1
ATOM 658 C C . TRP A 1 85 ? 2.366 2.289 -21.870 1.00 44.19 85 TRP A C 1
ATOM 660 O O . TRP A 1 85 ? 3.461 2.631 -21.431 1.00 44.19 85 TRP A O 1
ATOM 670 N N . GLN A 1 86 ? 2.099 2.343 -23.183 1.00 41.28 86 GLN A N 1
ATOM 671 C CA . GLN A 1 86 ? 3.082 2.837 -24.163 1.00 41.28 86 GLN A CA 1
ATOM 672 C C . GLN A 1 86 ? 3.561 4.281 -23.898 1.00 41.28 86 GLN A C 1
ATOM 674 O O . GLN A 1 86 ? 4.551 4.712 -24.486 1.00 41.28 86 GLN A O 1
ATOM 679 N N . ARG A 1 87 ? 2.902 5.025 -22.995 1.00 41.97 87 ARG A N 1
ATOM 680 C CA . ARG A 1 87 ? 3.287 6.386 -22.590 1.00 41.97 87 ARG A CA 1
ATOM 681 C C . ARG A 1 87 ? 3.950 6.510 -21.213 1.00 41.97 87 ARG A C 1
ATOM 683 O O . ARG A 1 87 ? 4.354 7.616 -20.870 1.00 41.97 87 ARG A O 1
ATOM 690 N N . ALA A 1 88 ? 4.104 5.434 -20.441 1.00 42.97 88 ALA A N 1
ATOM 691 C CA . ALA A 1 88 ? 4.712 5.490 -19.109 1.00 42.97 88 ALA A CA 1
ATOM 692 C C . ALA A 1 88 ? 6.075 4.769 -19.055 1.00 42.97 88 ALA A C 1
ATOM 694 O O . ALA A 1 88 ? 6.444 4.011 -19.947 1.00 42.97 88 ALA A O 1
ATOM 695 N N . THR A 1 89 ? 6.860 5.125 -18.042 1.00 55.25 89 THR A N 1
ATOM 696 C CA . THR A 1 89 ? 8.315 4.963 -17.855 1.00 55.25 89 THR A CA 1
ATOM 697 C C . THR A 1 89 ? 8.953 3.613 -18.270 1.00 55.25 89 THR A C 1
ATOM 699 O O . THR A 1 89 ? 8.294 2.576 -18.272 1.00 55.25 89 THR A O 1
ATOM 702 N N . PRO A 1 90 ? 10.271 3.586 -18.588 1.00 51.03 90 PRO A N 1
ATOM 703 C CA . PRO A 1 90 ? 11.005 2.376 -19.006 1.00 51.03 90 PRO A CA 1
ATOM 704 C C . PRO A 1 90 ? 10.787 1.143 -18.115 1.00 51.03 90 PRO A C 1
ATOM 706 O O . PRO A 1 90 ? 10.606 0.042 -18.625 1.00 51.03 90 PRO A O 1
ATOM 709 N N . LEU A 1 91 ? 10.704 1.356 -16.799 1.00 53.28 91 LEU A N 1
ATOM 710 C CA . LEU A 1 91 ? 10.504 0.316 -15.785 1.00 53.28 91 LEU A CA 1
ATOM 711 C C . LEU A 1 91 ? 9.213 -0.479 -15.999 1.00 53.28 91 LEU A C 1
ATOM 713 O O . LEU A 1 91 ? 9.126 -1.676 -15.737 1.00 53.28 91 LEU A O 1
ATOM 717 N N . GLY A 1 92 ? 8.198 0.191 -16.527 1.00 50.19 92 GLY A N 1
ATOM 718 C CA . GLY A 1 92 ? 6.951 -0.457 -16.827 1.00 50.19 92 GLY A CA 1
ATOM 719 C C . GLY A 1 92 ? 7.029 -1.440 -17.982 1.00 50.19 92 GLY A C 1
ATOM 720 O O . GLY A 1 92 ? 6.317 -2.446 -17.992 1.00 50.19 92 GLY A O 1
ATOM 721 N N . ARG A 1 93 ? 7.870 -1.153 -18.973 1.00 55.28 93 ARG A N 1
ATOM 722 C CA . ARG A 1 93 ? 8.064 -2.049 -20.114 1.00 55.28 93 ARG A CA 1
ATOM 723 C C . ARG A 1 93 ? 8.799 -3.310 -19.687 1.00 55.28 93 ARG A C 1
ATOM 725 O O . ARG A 1 93 ? 8.435 -4.378 -20.156 1.00 55.28 93 ARG A O 1
ATOM 732 N N . GLU A 1 94 ? 9.749 -3.197 -18.762 1.00 54.69 94 GLU A N 1
ATOM 733 C CA . GLU A 1 94 ? 10.425 -4.350 -18.153 1.00 54.69 94 GLU A CA 1
ATOM 734 C C . GLU A 1 94 ? 9.457 -5.212 -17.338 1.00 54.69 94 GLU A C 1
ATOM 736 O O . GLU A 1 94 ? 9.461 -6.4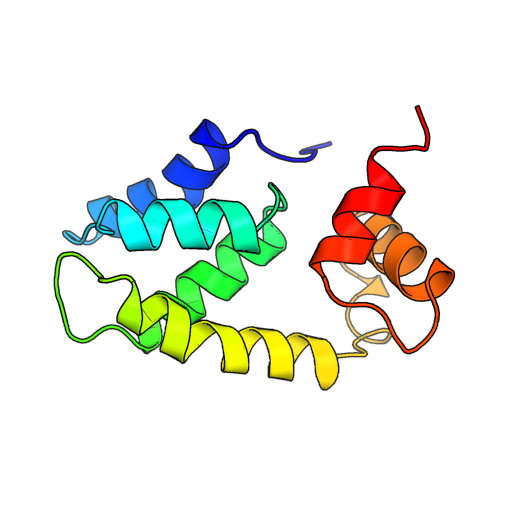31 -17.482 1.00 54.69 94 GLU A O 1
ATOM 741 N N . TYR A 1 95 ? 8.561 -4.594 -16.562 1.00 54.75 95 TYR A N 1
ATOM 742 C CA . TYR A 1 95 ? 7.531 -5.330 -15.827 1.00 54.75 95 TYR A CA 1
ATOM 743 C C . TYR A 1 95 ? 6.562 -6.075 -16.763 1.00 54.75 95 TYR A C 1
ATOM 745 O O . TYR A 1 95 ? 6.305 -7.262 -16.573 1.00 54.75 95 TYR A O 1
ATOM 753 N N . LEU A 1 96 ? 6.060 -5.419 -17.817 1.00 51.44 96 LEU A N 1
ATOM 754 C CA . LEU A 1 96 ? 5.194 -6.081 -18.800 1.00 51.44 96 LEU A CA 1
ATOM 755 C C . LEU A 1 96 ? 5.934 -7.125 -19.642 1.00 51.44 96 LEU A C 1
ATOM 757 O O . LEU A 1 96 ? 5.327 -8.127 -20.001 1.00 51.44 96 LEU A O 1
ATOM 761 N N . ALA A 1 97 ? 7.219 -6.928 -19.943 1.00 51.28 97 ALA A N 1
ATOM 762 C CA . ALA A 1 97 ? 8.039 -7.933 -20.615 1.00 51.28 97 ALA A CA 1
ATOM 763 C C . ALA A 1 97 ? 8.225 -9.173 -19.731 1.00 51.28 97 ALA A C 1
ATOM 765 O O . ALA A 1 97 ? 8.089 -10.290 -20.222 1.00 51.28 97 ALA A O 1
ATOM 766 N N . ALA A 1 98 ? 8.444 -8.987 -18.425 1.00 51.59 98 ALA A N 1
ATOM 767 C CA . ALA A 1 98 ? 8.491 -10.083 -17.462 1.00 51.59 98 ALA A CA 1
ATOM 768 C C . ALA A 1 98 ? 7.132 -10.795 -17.345 1.00 51.59 98 ALA A C 1
ATOM 770 O O . ALA A 1 98 ? 7.088 -12.018 -17.364 1.00 51.59 98 ALA A O 1
ATOM 771 N N . MET A 1 99 ? 6.017 -10.060 -17.302 1.00 50.44 99 MET A N 1
ATOM 772 C CA . MET A 1 99 ? 4.663 -10.638 -17.283 1.00 50.44 99 MET A CA 1
ATOM 773 C C . MET A 1 99 ? 4.320 -11.400 -18.574 1.00 50.44 99 MET A C 1
ATOM 775 O O . MET A 1 99 ? 3.792 -12.508 -18.520 1.00 50.44 99 MET A O 1
ATOM 779 N N . ALA A 1 100 ? 4.642 -10.835 -19.741 1.00 50.31 100 ALA A N 1
ATOM 780 C CA . ALA A 1 100 ? 4.378 -11.438 -21.048 1.00 50.31 100 ALA A CA 1
ATOM 781 C C . ALA A 1 100 ? 5.250 -12.676 -21.315 1.00 50.31 100 ALA A C 1
ATOM 783 O O . ALA A 1 100 ? 4.790 -13.617 -21.954 1.00 50.31 100 ALA A O 1
ATOM 784 N N . ALA A 1 101 ? 6.481 -12.708 -20.792 1.00 48.66 101 ALA A N 1
ATOM 785 C CA . ALA A 1 101 ? 7.368 -13.869 -20.878 1.00 48.66 101 ALA A C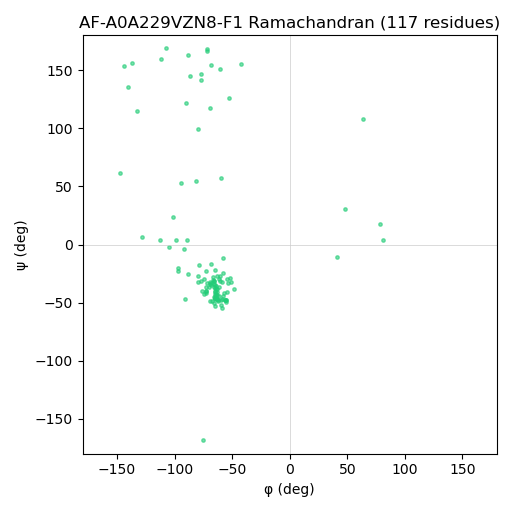A 1
ATOM 786 C C . ALA A 1 101 ? 6.883 -15.072 -20.048 1.00 48.66 101 ALA A C 1
ATOM 788 O O . ALA A 1 101 ? 7.355 -16.187 -20.260 1.00 48.66 101 ALA A O 1
ATOM 789 N N . ILE A 1 102 ? 5.958 -14.855 -19.108 1.00 48.12 102 ILE A N 1
ATOM 790 C CA . ILE A 1 102 ? 5.534 -15.869 -18.141 1.00 48.12 102 ILE A CA 1
ATOM 791 C C . ILE A 1 102 ? 4.244 -16.601 -18.562 1.00 48.12 102 ILE A C 1
ATOM 793 O O . ILE A 1 102 ? 4.056 -17.730 -18.127 1.00 48.12 102 ILE A O 1
ATOM 797 N N . GLY A 1 103 ? 3.422 -16.038 -19.457 1.00 38.41 103 GLY A N 1
ATOM 798 C CA . GLY A 1 103 ? 2.309 -16.736 -20.126 1.00 38.41 103 GLY A CA 1
ATOM 799 C C . GLY A 1 103 ? 1.177 -17.235 -19.208 1.00 38.41 103 GLY A C 1
ATOM 800 O O . GLY A 1 103 ? 1.341 -18.209 -18.488 1.00 38.41 103 GLY A O 1
ATOM 801 N N . GLU A 1 104 ? 0.021 -16.563 -19.284 1.00 45.34 104 GLU A N 1
ATOM 802 C CA . GLU A 1 104 ? -1.365 -16.903 -18.858 1.00 45.34 104 GLU A CA 1
ATOM 803 C C . GLU A 1 104 ? -1.680 -17.616 -17.521 1.00 45.34 104 GLU A C 1
ATOM 805 O O . GLU A 1 104 ? -2.833 -17.594 -17.102 1.00 45.34 104 GLU A O 1
ATOM 810 N N . THR A 1 105 ? -0.729 -18.155 -16.762 1.00 43.38 105 THR A N 1
ATOM 811 C CA . THR A 1 105 ? -1.010 -18.819 -15.478 1.00 43.38 105 THR A CA 1
ATOM 812 C C . THR A 1 105 ? 0.130 -18.646 -14.484 1.00 43.38 105 THR A C 1
ATOM 814 O O . THR A 1 105 ? 0.737 -19.623 -14.049 1.00 43.38 105 THR A O 1
ATOM 817 N N . CYS A 1 106 ? 0.450 -17.412 -14.095 1.00 43.16 106 CYS A N 1
ATOM 818 C CA . CYS A 1 106 ? 1.325 -17.193 -12.944 1.00 43.16 106 CYS A CA 1
ATOM 819 C C . CYS A 1 106 ? 0.880 -16.019 -12.083 1.00 43.16 106 CYS A C 1
ATOM 821 O O . CYS A 1 106 ? 0.577 -14.926 -12.552 1.00 43.16 106 CYS A O 1
ATOM 823 N N . THR A 1 107 ? 0.903 -16.274 -10.783 1.00 50.88 107 THR A N 1
ATOM 824 C CA . THR A 1 107 ? 0.659 -15.300 -9.724 1.00 50.88 107 THR A CA 1
ATOM 825 C C . THR A 1 107 ? 1.788 -14.266 -9.653 1.00 50.88 107 THR A C 1
ATOM 827 O O . THR A 1 107 ? 2.939 -14.549 -9.993 1.00 50.88 107 THR A O 1
ATOM 830 N N . SER A 1 108 ? 1.484 -13.070 -9.147 1.00 47.19 108 SER A N 1
ATOM 831 C CA . SER A 1 108 ? 2.447 -11.972 -8.950 1.00 47.19 108 SER A CA 1
ATOM 832 C C . SER A 1 108 ? 3.723 -12.391 -8.195 1.00 47.19 108 SER A C 1
ATOM 834 O O . SER A 1 108 ? 4.818 -11.922 -8.508 1.00 47.19 108 SER A O 1
ATOM 836 N N . SER A 1 109 ? 3.621 -13.348 -7.269 1.00 44.72 109 SER A N 1
ATOM 837 C CA . SER A 1 109 ? 4.760 -13.919 -6.535 1.00 44.72 109 SER A CA 1
ATOM 838 C C . SER A 1 109 ? 5.726 -14.730 -7.416 1.00 44.72 109 SER A C 1
ATOM 840 O O . SER A 1 109 ? 6.918 -14.811 -7.120 1.00 44.72 109 SER A O 1
ATOM 842 N N . GLN A 1 110 ? 5.253 -15.326 -8.513 1.00 46.84 110 GLN A N 1
ATOM 843 C CA . GLN A 1 110 ? 6.091 -16.090 -9.449 1.00 46.84 110 GLN A CA 1
ATOM 844 C C . GLN A 1 110 ? 6.860 -15.170 -10.408 1.00 46.84 110 GLN A C 1
ATOM 846 O O . GLN A 1 110 ? 8.013 -15.454 -10.735 1.00 46.84 110 GLN A O 1
ATOM 851 N N . VAL A 1 111 ? 6.271 -14.028 -10.766 1.00 50.25 111 VAL A N 1
ATOM 852 C CA . VAL A 1 111 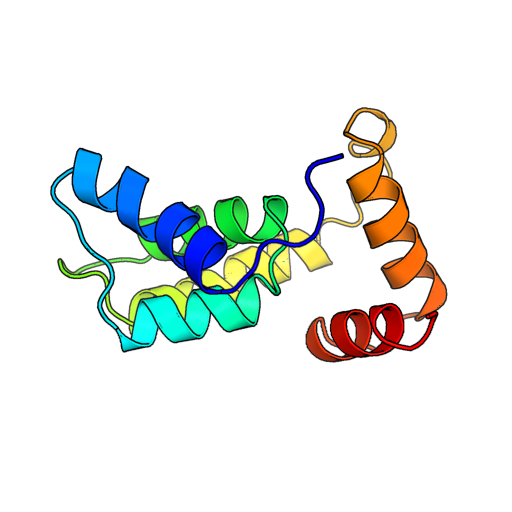? 6.901 -12.976 -11.582 1.00 50.25 111 VAL A CA 1
ATOM 853 C C . VAL A 1 111 ? 8.094 -12.370 -10.842 1.00 50.25 111 VAL A C 1
ATOM 855 O O . VAL A 1 111 ? 9.202 -12.308 -11.376 1.00 50.25 111 VAL A O 1
ATOM 858 N N . ALA A 1 112 ? 7.901 -12.049 -9.560 1.00 49.25 112 ALA A N 1
ATOM 859 C CA . ALA A 1 112 ? 8.947 -11.572 -8.657 1.00 49.25 112 ALA A CA 1
ATOM 860 C C . ALA A 1 112 ? 10.163 -12.514 -8.584 1.00 49.25 112 ALA A C 1
ATOM 862 O O . ALA A 1 112 ? 11.314 -12.073 -8.575 1.00 49.25 112 ALA A O 1
ATOM 863 N N . LYS A 1 113 ? 9.911 -13.828 -8.548 1.00 48.25 113 LYS A N 1
ATOM 864 C CA . LYS A 1 113 ? 10.953 -14.854 -8.430 1.00 48.25 113 LYS A CA 1
ATOM 865 C C . LYS A 1 113 ? 11.733 -15.061 -9.730 1.00 48.25 113 LYS A C 1
ATOM 867 O O . LYS A 1 113 ? 12.904 -15.426 -9.671 1.00 48.25 113 LYS A O 1
ATOM 872 N N . HIS A 1 114 ? 11.113 -14.835 -10.888 1.00 49.19 114 HIS A N 1
ATOM 873 C CA . HIS A 1 114 ? 11.778 -14.953 -12.186 1.00 49.19 114 HIS A CA 1
ATOM 874 C C . HIS A 1 114 ? 12.762 -13.798 -12.430 1.00 49.19 114 HIS A C 1
ATOM 876 O O . HIS A 1 114 ? 13.893 -14.035 -12.849 1.00 49.19 114 HIS A O 1
ATOM 882 N N . MET A 1 115 ? 12.390 -12.570 -12.050 1.00 51.12 115 MET A N 1
ATOM 883 C CA . MET A 1 115 ? 13.258 -11.390 -12.189 1.00 51.12 115 MET A CA 1
ATOM 884 C C . MET A 1 115 ? 14.531 -11.440 -11.323 1.00 51.12 115 MET A C 1
ATOM 886 O O . MET A 1 115 ? 15.508 -10.781 -11.653 1.00 51.12 115 MET A O 1
ATOM 890 N N . ASN A 1 116 ? 14.557 -12.241 -10.250 1.00 51.03 116 ASN A N 1
ATOM 891 C CA . ASN A 1 116 ? 15.722 -12.388 -9.364 1.00 51.03 116 ASN A CA 1
ATOM 892 C C . ASN A 1 116 ? 16.704 -13.503 -9.795 1.00 51.03 116 ASN A C 1
ATOM 894 O O . ASN A 1 116 ? 17.633 -13.828 -9.062 1.00 51.03 116 ASN A O 1
ATOM 898 N N . ARG A 1 117 ? 16.474 -14.161 -10.942 1.00 48.62 117 ARG A N 1
ATOM 899 C CA . ARG A 1 117 ? 17.316 -15.270 -11.446 1.00 48.62 117 ARG A CA 1
ATOM 900 C C . ARG A 1 117 ? 18.084 -14.929 -12.724 1.00 48.62 117 ARG A C 1
ATOM 902 O O . ARG A 1 117 ? 18.743 -15.808 -13.263 1.00 48.62 117 ARG A O 1
ATOM 909 N N . MET A 1 118 ? 17.993 -13.688 -13.197 1.00 43.53 118 MET A N 1
ATOM 910 C CA . MET A 1 118 ? 18.698 -13.202 -14.390 1.00 43.53 118 MET A CA 1
ATOM 911 C C . MET A 1 118 ? 19.949 -12.363 -14.061 1.00 43.53 118 MET A C 1
ATOM 913 O O . MET A 1 118 ? 20.348 -11.541 -14.883 1.00 43.53 118 MET A O 1
ATOM 917 N N . SER A 1 119 ? 20.547 -12.550 -12.876 1.00 40.06 119 SER A N 1
ATOM 918 C CA . SER A 1 119 ? 21.868 -11.984 -12.546 1.00 40.06 119 SER A CA 1
ATOM 919 C C . SER A 1 119 ? 23.002 -12.751 -13.213 1.00 40.06 119 SER A C 1
ATOM 921 O O . SER A 1 119 ? 22.919 -14.001 -13.241 1.00 40.06 119 SER A O 1
#

Sequence (119 aa):
MIGRLDDEAVADGFQKPAHELGYAFDQEALSRLIELSNGYPYFIQAYGKATWNASDSNPIAVDAVKRGEPVVRAELDQGLYVSRWQRATPLGREYLAAMAAIGETCTSSQVAKHMNRMS

Radius of gyration: 14.68 Å; Cα contacts (8 Å, |Δi|>4): 116; chains: 1; bounding box: 34×32×37 Å

Mean predicted aligned error: 11.03 Å